Protein AF-A0A1J3JK63-F1 (afdb_monomer)

Sequence (130 aa):
GIIDSLGLLSDKFGKRAGNMKMASLAAYFGLGVQKHRSLDDVRMNLEVLKHCATVLFLESTLPNQLEGKWQSSSKIMTRSRSNYQIAQKAMPYPTGSLRKVSENVKNLLSKAQGNQTIQSLIKHSHSLLR

Organism: Noccaea caerulescens (NCBI:txid107243)

Structure (mmCIF, N/CA/C/O backbone):
data_AF-A0A1J3JK63-F1
#
_entry.id   AF-A0A1J3JK63-F1
#
loop_
_atom_site.group_PDB
_atom_site.id
_atom_site.type_symbol
_atom_site.label_atom_id
_atom_site.label_alt_id
_atom_site.label_comp_id
_atom_site.label_asym_id
_atom_site.label_entity_id
_atom_site.label_seq_id
_atom_site.pdbx_PDB_ins_code
_atom_site.Cartn_x
_atom_site.Cartn_y
_atom_site.Cartn_z
_atom_site.occupancy
_atom_site.B_iso_or_equiv
_atom_site.auth_seq_id
_atom_site.auth_comp_id
_atom_site.auth_asym_id
_atom_site.auth_atom_id
_atom_site.pdbx_PDB_model_num
ATOM 1 N N . GLY A 1 1 ? 2.648 17.425 -3.358 1.00 77.19 1 GLY A N 1
ATOM 2 C CA . GLY A 1 1 ? 3.708 16.840 -2.512 1.00 77.19 1 GLY A CA 1
ATOM 3 C C . GLY A 1 1 ? 3.916 15.388 -2.893 1.00 77.19 1 GLY A C 1
ATOM 4 O O . GLY A 1 1 ? 3.010 14.807 -3.476 1.00 77.19 1 GLY A O 1
ATOM 5 N N . ILE A 1 2 ? 5.089 14.824 -2.599 1.00 88.06 2 ILE A N 1
ATOM 6 C CA . ILE A 1 2 ? 5.405 13.400 -2.809 1.00 88.06 2 ILE A CA 1
ATOM 7 C C . ILE A 1 2 ? 5.114 12.654 -1.503 1.00 88.06 2 ILE A C 1
ATOM 9 O O . ILE A 1 2 ? 5.431 13.165 -0.432 1.00 88.06 2 ILE A O 1
ATOM 13 N N . ILE A 1 3 ? 4.505 11.472 -1.591 1.00 85.19 3 ILE A N 1
ATOM 14 C CA . ILE A 1 3 ? 4.220 10.617 -0.434 1.00 85.19 3 ILE A CA 1
ATOM 15 C C . ILE A 1 3 ? 5.143 9.404 -0.496 1.00 85.19 3 ILE A C 1
ATOM 17 O O . ILE A 1 3 ? 5.158 8.692 -1.500 1.00 85.19 3 ILE A O 1
ATOM 21 N N . ASP A 1 4 ? 5.874 9.145 0.587 1.00 89.06 4 ASP A N 1
ATOM 22 C CA . ASP A 1 4 ? 6.603 7.891 0.748 1.00 89.06 4 ASP A CA 1
ATOM 23 C C . ASP A 1 4 ? 5.671 6.794 1.281 1.00 89.06 4 ASP A C 1
ATOM 25 O O . ASP A 1 4 ? 5.318 6.744 2.462 1.00 89.06 4 ASP A O 1
ATOM 29 N N . SER A 1 5 ? 5.278 5.888 0.387 1.00 88.75 5 SER A N 1
ATOM 30 C CA . SER A 1 5 ? 4.474 4.719 0.742 1.00 88.75 5 SER A CA 1
ATOM 31 C C . SER A 1 5 ? 5.157 3.783 1.743 1.00 88.75 5 SER A C 1
ATOM 33 O O . SER A 1 5 ? 4.465 3.166 2.547 1.00 88.75 5 SER A O 1
ATOM 35 N N . LEU A 1 6 ? 6.489 3.657 1.727 1.00 90.12 6 LEU A N 1
ATOM 36 C CA . LEU A 1 6 ? 7.175 2.671 2.560 1.00 90.12 6 LEU A CA 1
ATOM 37 C C . LEU A 1 6 ? 7.105 3.061 4.035 1.00 90.12 6 LEU A C 1
ATOM 39 O O . LEU A 1 6 ? 6.750 2.220 4.864 1.00 90.12 6 LEU A O 1
ATOM 43 N N . GLY A 1 7 ? 7.401 4.324 4.354 1.00 89.44 7 GLY A N 1
ATOM 44 C CA . GLY A 1 7 ? 7.283 4.844 5.715 1.00 89.44 7 GLY A CA 1
ATOM 45 C C . GLY A 1 7 ? 5.859 4.714 6.257 1.00 89.44 7 GLY A C 1
ATOM 46 O O . GLY A 1 7 ? 5.656 4.149 7.331 1.00 89.44 7 GLY A O 1
ATOM 47 N N . LEU A 1 8 ? 4.863 5.143 5.472 1.00 89.94 8 LEU A N 1
ATOM 48 C CA . LEU A 1 8 ? 3.453 5.093 5.872 1.00 89.94 8 LEU A CA 1
ATOM 49 C C . LEU A 1 8 ? 2.972 3.662 6.135 1.00 89.94 8 LEU A C 1
ATOM 51 O O . LEU A 1 8 ? 2.338 3.387 7.156 1.00 89.94 8 LEU A O 1
ATOM 55 N N . LEU A 1 9 ? 3.263 2.742 5.213 1.00 91.88 9 LEU A N 1
ATOM 56 C CA . LEU A 1 9 ? 2.846 1.353 5.355 1.00 91.88 9 LEU A CA 1
ATOM 57 C C . LEU A 1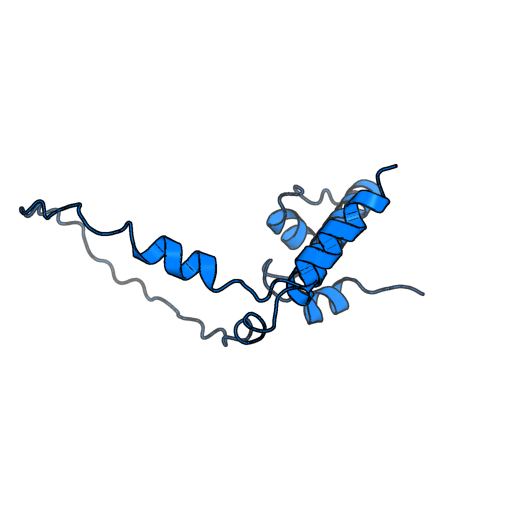 9 ? 3.590 0.668 6.503 1.00 91.88 9 LEU A C 1
ATOM 59 O O . LEU A 1 9 ? 2.990 -0.124 7.223 1.00 91.88 9 LEU A O 1
ATOM 63 N N . SER A 1 10 ? 4.868 0.977 6.713 1.00 91.38 10 SER A N 1
ATOM 64 C CA . SER A 1 10 ? 5.634 0.403 7.824 1.00 91.38 10 SER A CA 1
ATOM 65 C C . SER A 1 10 ? 5.072 0.811 9.187 1.00 91.38 10 SER A C 1
ATOM 67 O O . SER A 1 10 ? 4.998 -0.039 10.071 1.00 91.38 10 SER A O 1
ATOM 69 N N . ASP A 1 11 ? 4.641 2.068 9.333 1.00 90.75 11 ASP A N 1
ATOM 70 C CA . ASP A 1 11 ? 4.045 2.595 10.567 1.00 90.75 11 ASP A CA 1
ATOM 71 C C . ASP A 1 11 ? 2.632 2.045 10.818 1.00 90.75 11 ASP A C 1
ATOM 73 O O . ASP A 1 11 ? 2.340 1.532 11.896 1.00 90.75 11 ASP A O 1
ATOM 77 N N . LYS A 1 12 ? 1.743 2.117 9.817 1.00 90.88 12 LYS A N 1
ATOM 78 C CA . LYS A 1 12 ? 0.318 1.791 10.003 1.00 90.88 12 LYS A CA 1
ATOM 79 C C . LYS A 1 12 ? -0.023 0.334 9.740 1.00 90.88 12 LYS A C 1
ATOM 81 O O . LYS A 1 12 ? -0.790 -0.269 10.483 1.00 90.88 12 LYS A O 1
ATOM 86 N N . PHE A 1 13 ? 0.510 -0.228 8.661 1.00 91.00 13 PHE A N 1
ATOM 87 C CA . PHE A 1 13 ? 0.177 -1.586 8.237 1.00 91.00 13 PHE A CA 1
ATOM 88 C C . PHE A 1 13 ? 1.062 -2.620 8.943 1.00 91.00 13 PHE A C 1
ATOM 90 O O . PHE A 1 13 ? 0.585 -3.679 9.350 1.00 91.00 13 PHE A O 1
ATOM 97 N N . GLY A 1 14 ? 2.345 -2.304 9.140 1.00 89.75 14 GLY A N 1
ATOM 98 C CA . GLY A 1 14 ? 3.297 -3.166 9.838 1.00 89.75 14 GLY A CA 1
ATOM 99 C C . GLY A 1 14 ? 3.533 -4.515 9.142 1.00 89.75 14 GLY A C 1
ATOM 100 O O . GLY A 1 14 ? 2.983 -4.803 8.085 1.00 89.75 14 GLY A O 1
ATOM 101 N N . LYS A 1 15 ? 4.350 -5.389 9.744 1.00 89.75 15 LYS A N 1
ATOM 102 C CA . LYS A 1 15 ? 4.929 -6.611 9.126 1.00 89.75 15 LYS A CA 1
ATOM 103 C C . LYS A 1 15 ? 3.948 -7.761 8.811 1.00 89.75 15 LYS A C 1
ATOM 105 O O . LYS A 1 15 ? 4.362 -8.914 8.713 1.00 89.75 15 LYS A O 1
ATOM 110 N N . A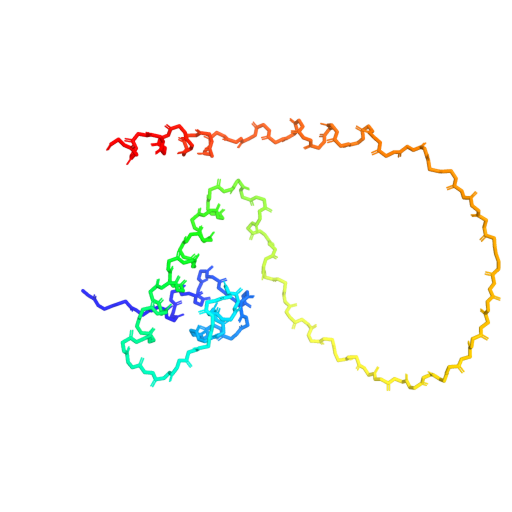RG A 1 16 ? 2.659 -7.478 8.616 1.00 88.31 16 ARG A N 1
ATOM 111 C CA . ARG A 1 16 ? 1.609 -8.458 8.271 1.00 88.31 16 ARG A CA 1
ATOM 112 C C . ARG A 1 16 ? 1.934 -9.245 6.998 1.00 88.31 16 ARG A C 1
ATOM 114 O O . ARG A 1 16 ? 1.635 -10.429 6.915 1.00 88.31 16 ARG A O 1
ATOM 121 N N . ALA A 1 17 ? 2.604 -8.590 6.052 1.00 86.12 17 ALA A N 1
ATOM 122 C CA . ALA A 1 17 ? 3.059 -9.155 4.782 1.00 86.12 17 ALA A CA 1
ATOM 123 C C . ALA A 1 17 ? 4.573 -9.462 4.756 1.00 86.12 17 ALA A C 1
ATOM 125 O O . ALA A 1 17 ? 5.192 -9.514 3.693 1.00 86.12 17 ALA A O 1
ATOM 126 N N . GLY A 1 18 ? 5.215 -9.611 5.920 1.00 89.25 18 GLY A N 1
ATOM 127 C CA . GLY A 1 18 ? 6.649 -9.881 6.021 1.00 89.25 18 GLY A CA 1
ATOM 128 C C . GLY A 1 18 ? 7.506 -8.612 6.035 1.00 89.25 18 GLY A C 1
ATOM 129 O O . GLY A 1 18 ? 7.571 -7.918 7.047 1.00 89.25 18 GLY A O 1
ATOM 130 N N . ASN A 1 19 ? 8.226 -8.330 4.943 1.00 91.00 19 ASN A N 1
ATOM 131 C CA . ASN A 1 19 ? 9.289 -7.309 4.907 1.00 91.00 19 ASN A CA 1
ATOM 132 C C . ASN A 1 19 ? 8.840 -5.908 4.437 1.00 91.00 19 ASN A C 1
ATOM 134 O O . ASN A 1 19 ? 9.693 -5.043 4.259 1.00 91.00 19 ASN A O 1
ATOM 138 N N . MET A 1 20 ? 7.539 -5.699 4.203 1.00 90.88 20 MET A N 1
ATOM 139 C CA . MET A 1 20 ? 6.943 -4.437 3.728 1.00 90.88 20 MET A CA 1
ATOM 140 C C . MET A 1 20 ? 7.351 -3.953 2.334 1.00 90.88 20 MET A C 1
ATOM 142 O O . MET A 1 20 ? 6.957 -2.864 1.924 1.00 90.88 20 MET A O 1
ATOM 146 N N . LYS A 1 21 ? 8.079 -4.758 1.557 1.00 91.75 21 LYS A N 1
ATOM 147 C CA . LYS A 1 21 ? 8.342 -4.441 0.150 1.00 91.75 21 LYS A CA 1
ATOM 148 C C . LYS A 1 21 ? 7.071 -4.616 -0.683 1.00 91.75 21 LYS A C 1
ATOM 150 O O . LYS A 1 21 ? 6.272 -5.511 -0.408 1.00 91.75 21 LYS A O 1
ATOM 155 N N . MET A 1 22 ? 6.938 -3.829 -1.753 1.00 92.38 22 MET A N 1
ATOM 156 C CA . MET A 1 22 ? 5.786 -3.893 -2.667 1.00 92.38 22 MET A CA 1
ATOM 157 C C . MET A 1 22 ? 5.550 -5.301 -3.218 1.00 92.38 22 MET A C 1
ATOM 159 O O . MET A 1 22 ? 4.428 -5.782 -3.159 1.00 92.38 22 MET A O 1
ATOM 163 N N . ALA A 1 23 ? 6.601 -6.014 -3.637 1.00 92.50 23 ALA A N 1
ATOM 164 C CA . ALA A 1 23 ? 6.484 -7.406 -4.077 1.00 92.50 23 ALA A CA 1
ATOM 165 C C . ALA A 1 23 ? 5.927 -8.346 -2.990 1.00 92.50 23 ALA A C 1
ATOM 167 O O . ALA A 1 23 ? 5.126 -9.231 -3.282 1.00 92.50 23 ALA A O 1
ATOM 168 N N . SER A 1 24 ? 6.325 -8.160 -1.727 1.00 93.88 24 SER A N 1
ATOM 169 C CA . SER A 1 24 ? 5.830 -8.982 -0.615 1.00 93.88 24 SER A CA 1
ATOM 170 C C . SER A 1 24 ? 4.385 -8.643 -0.253 1.00 93.88 24 SER A C 1
ATOM 172 O O . SER A 1 24 ? 3.605 -9.548 0.030 1.00 93.88 24 SER A O 1
ATOM 174 N N . LEU A 1 25 ? 3.998 -7.368 -0.334 1.00 95.19 25 LEU A N 1
ATOM 175 C CA . LEU A 1 25 ? 2.605 -6.941 -0.191 1.00 95.19 25 LEU A CA 1
ATOM 176 C C . LEU A 1 25 ? 1.729 -7.446 -1.348 1.00 95.19 25 LEU A C 1
ATOM 178 O O . LEU A 1 25 ? 0.633 -7.944 -1.113 1.00 95.19 25 LEU A O 1
ATOM 182 N N . ALA A 1 26 ? 2.218 -7.381 -2.586 1.00 95.00 26 ALA A N 1
ATOM 183 C CA . ALA A 1 26 ? 1.528 -7.917 -3.755 1.00 95.00 26 ALA A CA 1
ATOM 184 C C . ALA A 1 26 ? 1.299 -9.428 -3.620 1.00 95.00 26 ALA A C 1
ATOM 186 O O . ALA A 1 26 ? 0.184 -9.898 -3.838 1.00 95.00 26 ALA A O 1
ATOM 187 N N . ALA A 1 27 ? 2.314 -10.175 -3.171 1.00 95.06 27 ALA A N 1
ATOM 188 C CA . ALA A 1 27 ? 2.178 -11.596 -2.868 1.00 95.06 27 ALA A CA 1
ATOM 189 C C . ALA A 1 27 ? 1.162 -11.852 -1.741 1.00 95.06 27 ALA A C 1
ATOM 191 O O . ALA A 1 27 ? 0.339 -12.755 -1.858 1.00 95.06 27 ALA A O 1
ATOM 192 N N . TYR A 1 28 ? 1.176 -11.034 -0.683 1.00 95.56 28 TYR A N 1
ATOM 193 C CA . TYR A 1 28 ? 0.229 -11.131 0.431 1.00 95.56 28 TYR A CA 1
ATOM 194 C C . TYR A 1 28 ? -1.231 -10.937 -0.005 1.00 95.56 28 TYR A C 1
ATOM 196 O O . TYR A 1 28 ? -2.109 -11.650 0.472 1.00 95.56 28 TYR A O 1
ATOM 204 N N . PHE A 1 29 ? -1.490 -10.021 -0.942 1.00 95.88 29 PHE A N 1
ATOM 205 C CA . PHE A 1 29 ? -2.825 -9.787 -1.504 1.00 95.88 29 PHE A CA 1
ATOM 206 C C . PHE A 1 29 ? -3.161 -10.667 -2.719 1.00 95.88 29 PHE A C 1
ATOM 208 O O . PHE A 1 29 ? -4.265 -10.569 -3.248 1.00 95.88 29 PHE A O 1
ATOM 215 N N . GLY A 1 30 ? -2.238 -11.514 -3.184 1.00 95.56 30 GLY A N 1
ATOM 216 C CA . GLY A 1 30 ? -2.451 -12.351 -4.367 1.00 95.56 30 GLY A CA 1
ATOM 217 C C . GLY A 1 30 ? -2.501 -11.581 -5.694 1.00 95.56 30 GLY A C 1
ATOM 218 O O . GLY A 1 30 ? -3.102 -12.062 -6.648 1.00 95.56 30 GLY A O 1
ATOM 219 N N . LEU A 1 31 ? -1.861 -10.409 -5.782 1.00 93.94 31 LEU A N 1
ATOM 220 C CA . LEU A 1 31 ? -1.836 -9.548 -6.980 1.00 93.94 31 LEU A CA 1
ATOM 221 C C . LEU A 1 31 ? -0.825 -9.995 -8.055 1.00 93.94 31 LEU A C 1
ATOM 223 O O . LEU A 1 31 ? -0.708 -9.373 -9.110 1.00 93.94 31 LEU A O 1
ATOM 227 N N . GLY A 1 32 ? -0.077 -11.070 -7.797 1.00 90.25 32 GLY A N 1
ATOM 228 C CA . GLY A 1 32 ? 0.946 -11.602 -8.696 1.00 90.25 32 GLY A CA 1
ATOM 229 C C . GLY A 1 32 ? 2.366 -11.149 -8.350 1.00 90.25 32 GLY A C 1
ATOM 230 O O . GLY A 1 32 ? 2.651 -10.705 -7.239 1.00 90.25 32 GLY A O 1
ATOM 231 N N . VAL A 1 33 ? 3.283 -11.324 -9.305 1.00 90.12 33 VAL A N 1
ATOM 232 C CA . VAL A 1 33 ? 4.721 -11.061 -9.131 1.00 90.12 33 VAL A CA 1
ATOM 233 C C . VAL A 1 33 ? 5.091 -9.738 -9.788 1.00 90.12 33 VAL A C 1
ATOM 235 O O . VAL A 1 33 ? 4.745 -9.503 -10.947 1.00 90.12 33 VAL A O 1
ATOM 238 N N . GLN A 1 34 ? 5.811 -8.890 -9.053 1.00 88.00 34 GLN A N 1
ATOM 239 C CA . GLN A 1 34 ? 6.344 -7.634 -9.574 1.00 88.00 34 GLN A CA 1
ATOM 240 C C . GLN A 1 34 ? 7.280 -7.923 -10.754 1.00 88.00 34 GLN A C 1
ATOM 242 O O . GLN A 1 34 ? 8.219 -8.709 -10.632 1.00 88.00 34 GLN A O 1
ATOM 247 N N . LYS A 1 35 ? 7.009 -7.315 -11.912 1.00 86.88 35 LYS A N 1
ATOM 248 C CA . LYS A 1 35 ? 7.705 -7.645 -13.166 1.00 86.88 35 LYS A CA 1
ATOM 249 C C . LYS A 1 35 ? 8.972 -6.821 -13.378 1.00 86.88 35 LYS A C 1
ATOM 251 O O . LYS A 1 35 ? 9.691 -7.077 -14.343 1.00 86.88 35 LYS A O 1
ATOM 256 N N . HIS A 1 36 ? 9.245 -5.838 -12.517 1.00 83.50 36 HIS A N 1
ATOM 257 C CA . HIS A 1 36 ? 10.342 -4.881 -12.699 1.00 83.50 36 HIS A CA 1
ATOM 258 C C . HIS A 1 36 ? 10.218 -4.132 -14.043 1.00 83.50 36 HIS A C 1
ATOM 260 O O . HIS A 1 36 ? 11.202 -3.840 -14.726 1.00 83.50 36 HIS A O 1
ATOM 266 N N . ARG A 1 37 ? 8.972 -3.858 -14.448 1.00 80.44 37 ARG A N 1
ATOM 267 C CA . ARG A 1 37 ? 8.582 -3.095 -15.639 1.00 80.44 37 ARG A CA 1
ATOM 268 C C . ARG A 1 37 ? 7.834 -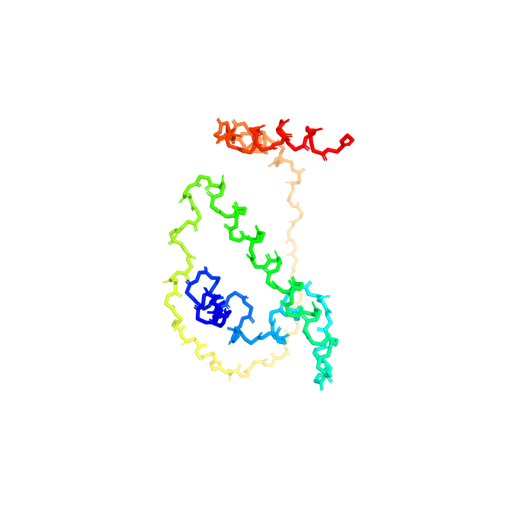1.855 -15.169 1.00 80.44 37 ARG A C 1
ATOM 270 O O . ARG A 1 37 ? 6.820 -1.978 -14.493 1.00 80.44 37 ARG A O 1
ATOM 277 N N . SER A 1 38 ? 8.308 -0.668 -15.545 1.00 86.25 38 SER A N 1
ATOM 278 C CA . SER A 1 38 ? 7.928 0.587 -14.882 1.00 86.25 38 SER A CA 1
ATOM 279 C C . SER A 1 38 ? 6.414 0.823 -14.793 1.00 86.25 38 SER A C 1
ATOM 281 O O . SER A 1 38 ? 5.922 1.116 -13.711 1.00 86.25 38 SER A O 1
ATOM 283 N N . LEU A 1 39 ? 5.652 0.663 -15.882 1.00 93.88 39 LEU A N 1
ATOM 284 C CA . LEU A 1 39 ? 4.199 0.907 -15.856 1.00 93.88 39 LEU A CA 1
ATOM 285 C C . LEU A 1 39 ? 3.395 -0.223 -15.202 1.00 93.88 39 LEU A C 1
ATOM 287 O O . LEU A 1 39 ? 2.462 0.057 -14.447 1.00 93.88 39 LEU A O 1
ATOM 291 N N . ASP A 1 40 ? 3.758 -1.479 -15.460 1.00 92.19 40 ASP A N 1
ATOM 292 C CA . ASP A 1 40 ? 3.098 -2.635 -14.841 1.00 92.19 40 ASP A CA 1
ATOM 293 C C . ASP A 1 40 ? 3.269 -2.606 -13.316 1.00 92.19 40 ASP A C 1
ATOM 295 O O . ASP A 1 40 ? 2.315 -2.826 -12.569 1.00 92.19 40 ASP A O 1
ATOM 299 N N . ASP A 1 41 ? 4.468 -2.260 -12.845 1.00 91.44 41 ASP A N 1
ATOM 300 C CA . ASP A 1 41 ? 4.759 -2.147 -11.421 1.00 91.44 41 ASP A CA 1
ATOM 301 C C . ASP A 1 41 ? 4.065 -0.940 -10.793 1.00 91.44 41 ASP A C 1
ATOM 303 O O . ASP A 1 41 ? 3.600 -1.031 -9.662 1.00 91.44 41 ASP A O 1
ATOM 307 N N . VAL A 1 42 ? 3.954 0.189 -11.503 1.00 93.19 42 VAL A N 1
ATOM 308 C CA . VAL A 1 42 ? 3.191 1.345 -11.004 1.00 93.19 42 VAL A CA 1
ATOM 309 C C . VAL A 1 42 ? 1.726 0.965 -10.797 1.00 93.19 42 VAL A C 1
ATOM 311 O O . VAL A 1 42 ? 1.177 1.255 -9.735 1.00 93.19 42 VAL A O 1
ATOM 314 N N . ARG A 1 43 ? 1.103 0.263 -11.754 1.00 94.50 43 ARG A N 1
ATOM 315 C CA . ARG A 1 43 ? -0.267 -0.251 -11.597 1.00 94.50 43 ARG A CA 1
ATOM 316 C C . ARG A 1 43 ? -0.376 -1.167 -10.377 1.00 94.50 43 ARG A C 1
ATOM 318 O O . ARG A 1 43 ? -1.253 -0.957 -9.541 1.00 94.50 43 ARG A O 1
ATOM 325 N N . MET A 1 44 ? 0.536 -2.130 -10.244 1.00 95.00 44 MET A N 1
ATOM 326 C CA . MET A 1 44 ? 0.564 -3.042 -9.099 1.00 95.00 44 MET A CA 1
ATOM 327 C C . MET A 1 44 ? 0.727 -2.294 -7.772 1.00 95.00 44 MET A C 1
ATOM 329 O O . MET A 1 44 ? 0.008 -2.573 -6.818 1.00 95.00 44 MET A O 1
ATOM 333 N N . ASN A 1 45 ? 1.637 -1.322 -7.699 1.00 93.62 45 ASN A N 1
ATOM 334 C CA . ASN A 1 45 ? 1.877 -0.539 -6.489 1.00 93.62 45 ASN A CA 1
ATOM 335 C C . ASN A 1 45 ? 0.620 0.235 -6.068 1.00 93.62 45 ASN A C 1
ATOM 337 O O . ASN A 1 45 ? 0.310 0.304 -4.879 1.00 93.62 45 ASN A O 1
ATOM 341 N N . LEU A 1 46 ? -0.134 0.780 -7.027 1.00 95.06 46 LEU A N 1
ATOM 342 C CA . LEU A 1 46 ? -1.411 1.439 -6.746 1.00 95.06 46 LEU A CA 1
ATOM 343 C C . LEU A 1 46 ? -2.469 0.449 -6.235 1.00 95.06 46 LEU A C 1
ATOM 345 O O . LEU A 1 46 ? -3.217 0.779 -5.315 1.00 95.06 46 LEU A O 1
ATOM 349 N N . GLU A 1 47 ? -2.516 -0.773 -6.769 1.00 96.25 47 GLU A N 1
ATOM 350 C CA . GLU A 1 47 ? -3.411 -1.827 -6.270 1.00 96.25 47 GLU A CA 1
ATOM 351 C C . GLU A 1 47 ? -3.043 -2.288 -4.854 1.00 96.25 47 GLU A C 1
ATOM 353 O O . GLU A 1 47 ? -3.927 -2.416 -4.003 1.00 96.25 47 GLU A O 1
ATOM 358 N N . VAL A 1 48 ? -1.748 -2.451 -4.569 1.00 95.38 48 VAL A N 1
ATOM 359 C CA . VAL A 1 48 ? -1.237 -2.730 -3.220 1.00 95.38 48 VAL A CA 1
ATOM 360 C C . VAL A 1 48 ? -1.670 -1.633 -2.250 1.00 95.38 48 VAL A C 1
ATOM 362 O O . VAL A 1 48 ? -2.236 -1.928 -1.198 1.00 95.38 48 VAL A O 1
ATOM 365 N N . LEU A 1 49 ? -1.461 -0.363 -2.612 1.00 94.88 49 LEU A N 1
ATOM 366 C CA . LEU A 1 49 ? -1.838 0.775 -1.772 1.00 94.88 49 LEU A CA 1
ATOM 367 C C . LEU A 1 49 ? -3.346 0.838 -1.524 1.00 94.88 49 LEU A C 1
ATOM 369 O O . LEU A 1 49 ? -3.768 1.054 -0.388 1.00 94.88 49 LEU A O 1
ATOM 373 N N . LYS A 1 50 ? -4.159 0.584 -2.555 1.00 96.25 50 LYS A N 1
ATOM 374 C CA . LYS A 1 50 ? -5.621 0.489 -2.443 1.00 96.25 50 LYS A CA 1
ATOM 375 C C . LYS A 1 50 ? -6.035 -0.575 -1.420 1.00 96.25 50 LYS A C 1
ATOM 377 O O . LYS A 1 50 ? -6.904 -0.319 -0.582 1.00 96.25 50 LYS A O 1
ATOM 382 N N . HIS A 1 51 ? -5.418 -1.756 -1.457 1.00 96.56 51 HIS A N 1
ATOM 383 C CA . HIS A 1 51 ? -5.720 -2.826 -0.505 1.00 96.56 51 HIS A CA 1
ATOM 384 C C . HIS A 1 51 ? -5.249 -2.506 0.911 1.00 96.56 51 HIS A C 1
ATOM 386 O O . HIS A 1 51 ? -6.031 -2.665 1.847 1.00 96.56 51 HIS A O 1
ATOM 392 N N . CYS A 1 52 ? -4.035 -1.976 1.079 1.00 94.88 52 CYS A N 1
ATOM 393 C CA . CYS A 1 52 ? -3.557 -1.523 2.383 1.00 94.88 52 CYS A CA 1
ATOM 394 C C . CYS A 1 52 ? -4.495 -0.482 3.004 1.00 94.88 52 CYS A C 1
ATOM 396 O O . CYS A 1 52 ? -4.879 -0.624 4.162 1.00 94.88 52 CYS A O 1
ATOM 398 N N . ALA A 1 53 ? -4.906 0.524 2.229 1.00 93.50 53 ALA A N 1
ATOM 399 C CA . ALA A 1 53 ? -5.825 1.556 2.695 1.00 93.50 53 ALA A CA 1
ATOM 400 C C . ALA A 1 53 ? -7.180 0.970 3.111 1.00 93.50 53 ALA A C 1
ATOM 402 O O . ALA A 1 53 ? -7.705 1.337 4.155 1.00 93.50 53 ALA A O 1
ATOM 403 N N . THR A 1 54 ? -7.718 0.020 2.340 1.00 95.12 54 THR A N 1
ATOM 404 C CA . THR A 1 54 ? -8.996 -0.635 2.660 1.00 95.12 54 THR A CA 1
ATOM 405 C C . THR A 1 54 ? -8.902 -1.434 3.957 1.00 95.12 54 THR A C 1
ATOM 407 O O . THR A 1 54 ? -9.789 -1.336 4.797 1.00 95.12 54 THR A O 1
ATOM 410 N N . VAL A 1 55 ? -7.821 -2.193 4.154 1.00 94.00 55 VAL A N 1
ATOM 411 C CA . VAL A 1 55 ? -7.594 -2.947 5.396 1.00 94.00 55 VAL A CA 1
ATOM 412 C C . VAL A 1 55 ? -7.506 -2.000 6.592 1.00 94.00 55 VAL A C 1
ATOM 414 O O . VAL A 1 55 ? -8.222 -2.203 7.565 1.00 94.00 55 VAL A O 1
ATOM 417 N N . LEU A 1 56 ? -6.697 -0.938 6.504 1.00 90.88 56 LEU A N 1
ATOM 418 C CA . LEU A 1 56 ? -6.568 0.051 7.582 1.00 90.88 56 LEU A CA 1
ATOM 419 C C . LEU A 1 56 ? -7.896 0.758 7.875 1.00 90.88 56 LEU A C 1
ATOM 421 O O . LEU A 1 56 ? -8.256 0.958 9.033 1.00 90.88 56 LEU A O 1
ATOM 425 N N . PHE A 1 57 ? -8.647 1.106 6.829 1.00 91.50 57 PHE A N 1
ATOM 426 C CA . PHE A 1 57 ? -9.958 1.728 6.961 1.00 91.50 57 PHE A CA 1
ATOM 427 C C . PHE A 1 57 ? -10.951 0.801 7.672 1.00 91.50 57 PHE A C 1
ATOM 429 O O . PHE A 1 57 ? -11.589 1.204 8.646 1.00 91.50 57 PHE A O 1
ATOM 436 N N . LEU A 1 58 ? -11.048 -0.459 7.245 1.00 90.25 58 LEU A N 1
ATOM 437 C CA . LEU A 1 58 ? -11.929 -1.442 7.874 1.00 90.25 58 LEU A CA 1
ATOM 438 C C . LEU A 1 58 ? -11.537 -1.703 9.330 1.00 90.25 58 LEU A C 1
ATOM 440 O O . LEU A 1 58 ? -12.412 -1.748 10.190 1.00 90.25 58 LEU A O 1
ATOM 444 N N . GLU A 1 59 ? -10.242 -1.806 9.623 1.00 86.56 59 GLU A N 1
ATOM 445 C CA . GLU A 1 59 ? -9.743 -1.964 10.991 1.00 86.56 59 GLU A CA 1
ATOM 446 C C . GLU A 1 59 ? -10.124 -0.790 11.885 1.00 86.56 59 GLU A C 1
ATOM 448 O O . GLU A 1 59 ? -10.586 -1.011 12.999 1.00 86.56 59 GLU A O 1
ATOM 453 N N . SER A 1 60 ? -10.017 0.442 11.381 1.00 84.31 60 SER A N 1
ATOM 454 C CA . SER A 1 60 ? -10.430 1.637 12.125 1.00 84.31 60 SER A CA 1
ATOM 455 C C . SER A 1 60 ? -11.945 1.723 12.356 1.00 84.31 60 SER A C 1
ATOM 457 O O . SER A 1 60 ? -12.400 2.434 13.248 1.00 84.31 60 SER A O 1
ATOM 459 N N . THR A 1 61 ? -12.737 0.998 11.559 1.00 84.00 61 THR A N 1
ATOM 460 C CA . THR A 1 61 ? -14.204 0.979 11.663 1.00 84.00 61 THR A CA 1
ATOM 461 C C . THR A 1 61 ? -14.693 -0.071 12.674 1.00 84.00 61 THR A C 1
ATOM 463 O O . THR A 1 61 ? -15.859 -0.050 13.076 1.00 84.00 61 THR A O 1
ATOM 466 N N . LEU A 1 62 ? -13.823 -0.993 13.105 1.00 78.38 62 LEU A N 1
ATOM 467 C CA . LEU A 1 62 ? -14.147 -2.000 14.113 1.00 78.38 62 LEU A CA 1
ATOM 468 C C . LEU A 1 62 ? -13.913 -1.431 15.524 1.00 78.38 62 LEU A C 1
ATOM 470 O O . LEU A 1 62 ? -12.863 -0.845 15.774 1.00 78.38 62 LEU A O 1
ATOM 474 N N . PRO A 1 63 ? -14.849 -1.617 16.475 1.00 63.16 63 PRO A N 1
ATOM 475 C CA . PRO A 1 63 ? -14.660 -1.149 17.846 1.00 63.16 63 PRO A CA 1
ATOM 476 C C . PRO A 1 63 ? -13.398 -1.787 18.442 1.00 63.16 63 PRO A C 1
ATOM 478 O O . PRO A 1 63 ? -13.247 -3.003 18.338 1.00 63.16 63 PRO A O 1
ATOM 481 N N . ASN A 1 64 ? -12.539 -0.952 19.048 1.00 55.84 64 ASN A N 1
ATOM 482 C CA . ASN A 1 64 ? -11.130 -1.077 19.503 1.00 55.84 64 ASN A CA 1
ATOM 483 C C . ASN A 1 64 ? -10.634 -2.389 20.179 1.00 55.84 64 ASN A C 1
ATOM 485 O O . ASN A 1 64 ? -9.549 -2.429 20.754 1.00 55.84 64 ASN A O 1
ATOM 489 N N . GLN A 1 65 ? -11.364 -3.499 20.123 1.00 52.19 65 GLN A N 1
ATOM 490 C CA . GLN A 1 65 ? -10.986 -4.821 20.634 1.00 52.19 65 GLN A CA 1
ATOM 491 C C . GLN A 1 65 ? -9.793 -5.461 19.895 1.00 52.19 65 GLN A C 1
ATOM 493 O O . GLN A 1 65 ? -9.203 -6.410 20.408 1.00 52.19 65 GLN A O 1
ATOM 498 N N . LEU A 1 66 ? -9.423 -4.970 18.707 1.00 52.94 66 LEU A N 1
ATOM 499 C CA . LEU A 1 66 ? -8.342 -5.534 17.879 1.00 52.94 66 LEU A CA 1
ATOM 500 C C . LEU A 1 66 ? -7.013 -4.760 17.975 1.00 52.94 66 LEU A C 1
ATOM 502 O O . LEU A 1 66 ? -5.987 -5.234 17.489 1.00 52.94 66 LEU A O 1
ATOM 506 N N . GLU A 1 67 ? -7.006 -3.603 18.640 1.00 49.09 67 GLU A N 1
ATOM 507 C CA . GLU A 1 67 ? -5.855 -2.691 18.696 1.00 49.09 67 GLU A CA 1
ATOM 508 C C . GLU A 1 67 ? -4.742 -3.181 19.651 1.00 49.09 67 GLU A C 1
ATOM 510 O O . GLU A 1 67 ? -3.576 -2.821 19.511 1.00 49.09 67 GLU A O 1
ATOM 515 N N . GLY A 1 68 ? -5.056 -4.095 20.576 1.00 46.88 68 GLY A N 1
ATOM 516 C CA . GLY A 1 68 ? -4.141 -4.516 21.646 1.00 46.88 68 GLY A CA 1
ATOM 517 C C . GLY A 1 68 ? -3.158 -5.658 21.345 1.00 46.88 68 GLY A C 1
ATOM 518 O O . GLY A 1 68 ? -2.418 -6.042 22.248 1.00 46.88 68 GLY A O 1
ATOM 519 N N . LYS A 1 69 ? -3.132 -6.268 20.147 1.00 43.75 69 LYS A N 1
ATOM 520 C CA . LYS A 1 69 ? -2.421 -7.558 19.964 1.00 43.75 69 LYS A CA 1
ATOM 521 C C . LYS A 1 69 ? -1.664 -7.737 18.645 1.00 43.75 69 LYS A C 1
ATOM 523 O O . LYS A 1 69 ? -1.612 -8.840 18.112 1.00 43.75 69 LYS A O 1
ATOM 528 N N . TRP A 1 70 ? -1.029 -6.690 18.128 1.00 45.22 70 TRP A N 1
ATOM 529 C CA . TRP A 1 70 ? -0.042 -6.848 17.042 1.00 45.22 70 TRP A CA 1
ATOM 530 C C . TRP A 1 70 ? 1.397 -6.538 17.474 1.00 45.22 70 TRP A C 1
ATOM 532 O O . TRP A 1 70 ? 2.331 -6.800 16.723 1.00 45.22 70 TRP A O 1
ATOM 542 N N . GLN A 1 71 ? 1.596 -6.088 18.720 1.00 48.69 71 GLN A N 1
ATOM 543 C CA . GLN A 1 71 ? 2.915 -5.883 19.334 1.00 48.69 71 GLN A CA 1
ATOM 544 C C . GLN A 1 71 ? 3.381 -7.067 20.203 1.00 48.69 71 GLN A C 1
ATOM 546 O O . GLN A 1 71 ? 4.087 -6.883 21.194 1.00 48.69 71 GLN A O 1
ATOM 551 N N . SER A 1 72 ? 3.018 -8.311 19.864 1.00 44.31 72 SER A N 1
ATOM 552 C CA . SER A 1 72 ? 3.681 -9.458 20.495 1.00 44.31 72 SER A CA 1
ATOM 553 C C . SER A 1 72 ? 5.112 -9.554 19.976 1.00 44.31 72 SER A C 1
ATOM 555 O O . SER A 1 72 ? 5.367 -10.067 18.889 1.00 44.31 72 SER A O 1
ATOM 557 N N . SER A 1 73 ? 6.020 -9.011 20.789 1.00 46.28 73 SER A N 1
ATOM 558 C CA . SER A 1 73 ? 7.455 -9.277 20.847 1.00 46.28 73 SER A CA 1
ATOM 559 C C . SER A 1 73 ? 7.822 -10.593 20.161 1.00 46.28 73 SER A C 1
ATOM 561 O O . SER A 1 73 ? 7.440 -11.680 20.602 1.00 46.28 73 SER A O 1
ATOM 563 N N . SER A 1 74 ? 8.554 -10.479 19.055 1.00 44.41 74 SER A N 1
ATOM 564 C CA . SER A 1 74 ? 9.098 -11.613 18.322 1.00 44.41 74 SER A CA 1
ATOM 565 C C . SER A 1 74 ? 10.202 -12.251 19.167 1.00 44.41 74 SER A C 1
ATOM 567 O O . SER A 1 74 ? 11.387 -11.975 18.986 1.00 44.41 74 SER A O 1
ATOM 569 N N . LYS A 1 75 ? 9.827 -13.079 20.148 1.00 42.62 75 LYS A N 1
ATOM 570 C CA . LYS A 1 75 ? 10.776 -13.964 20.821 1.00 42.62 75 LYS A CA 1
ATOM 571 C C . LYS A 1 75 ? 11.023 -15.134 19.875 1.00 42.62 75 LYS A C 1
ATOM 573 O O . LYS A 1 75 ? 10.247 -16.083 19.813 1.00 42.62 75 LYS A O 1
ATOM 578 N N . ILE A 1 76 ? 12.077 -14.984 19.076 1.00 48.19 76 ILE A N 1
ATOM 579 C CA . ILE A 1 76 ? 12.648 -15.998 18.189 1.00 48.19 76 ILE A CA 1
ATOM 580 C C . ILE A 1 76 ? 12.726 -17.324 18.959 1.00 48.19 76 ILE A C 1
ATOM 582 O O . ILE A 1 76 ? 13.520 -17.462 19.885 1.00 48.19 76 ILE A O 1
ATOM 586 N N . MET A 1 77 ? 11.882 -18.290 18.596 1.00 43.84 77 MET A N 1
ATOM 587 C CA . MET A 1 77 ? 11.947 -19.645 19.134 1.00 43.84 77 MET A CA 1
ATOM 588 C C . MET A 1 77 ? 12.801 -20.480 18.176 1.00 43.84 77 MET A C 1
ATOM 590 O O . MET A 1 77 ? 12.311 -20.980 17.163 1.00 43.84 77 MET A O 1
ATOM 594 N N . THR A 1 78 ? 14.097 -20.608 18.459 1.00 51.31 78 THR A N 1
ATOM 595 C CA . THR A 1 78 ? 14.964 -21.571 17.773 1.00 51.31 78 THR A CA 1
ATOM 596 C C . THR A 1 78 ? 14.554 -22.980 18.203 1.00 51.31 78 THR A C 1
ATOM 598 O O . THR A 1 78 ? 14.916 -23.462 19.271 1.00 51.31 78 THR A O 1
ATOM 601 N N . ARG A 1 79 ? 13.746 -23.664 17.385 1.00 45.34 79 ARG A N 1
ATOM 602 C CA . ARG A 1 79 ? 13.461 -25.092 17.588 1.00 45.34 79 ARG A CA 1
ATOM 603 C C . ARG A 1 79 ? 14.686 -25.895 17.155 1.00 45.34 79 ARG A C 1
ATOM 605 O O . ARG A 1 79 ? 14.929 -26.040 15.958 1.00 45.34 79 ARG A O 1
ATOM 612 N N . SER A 1 80 ? 15.448 -26.413 18.116 1.00 54.53 80 SER A N 1
ATOM 613 C CA . SER A 1 80 ? 16.434 -27.457 17.841 1.00 54.53 80 SER A CA 1
ATOM 614 C C . SER A 1 80 ? 15.703 -28.727 17.388 1.00 54.53 80 SER A C 1
ATOM 616 O O . SER A 1 80 ? 14.659 -29.104 17.925 1.00 54.53 80 SER A O 1
ATOM 618 N N . ARG A 1 81 ? 16.213 -29.354 16.327 1.00 46.59 81 ARG A N 1
ATOM 619 C CA . ARG A 1 81 ? 15.722 -30.635 15.819 1.00 46.59 81 ARG A CA 1
ATOM 620 C C . ARG A 1 81 ? 16.485 -31.751 16.527 1.00 46.59 81 ARG A C 1
ATOM 622 O O . ARG A 1 81 ? 17.668 -31.928 16.259 1.00 46.59 81 ARG A O 1
ATOM 629 N N . SER A 1 82 ? 15.814 -32.503 17.393 1.00 46.88 82 SER A N 1
ATOM 630 C CA . SER A 1 82 ?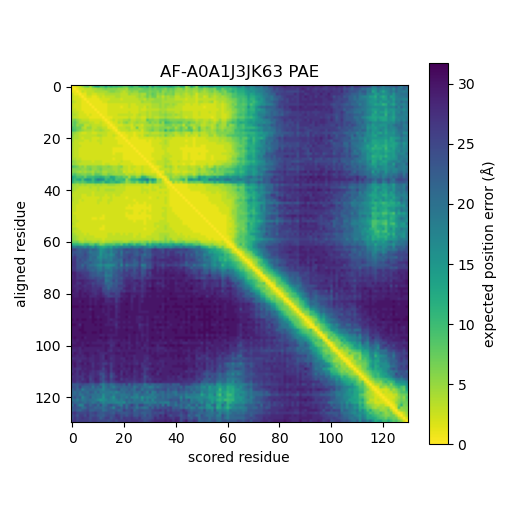 16.264 -33.831 17.812 1.00 46.88 82 SER A CA 1
ATOM 631 C C . SER A 1 82 ? 15.516 -34.897 17.005 1.00 46.88 82 SER A C 1
ATOM 633 O O . SER A 1 82 ? 14.292 -34.863 16.870 1.00 46.88 82 SER A O 1
ATOM 635 N N . ASN A 1 83 ? 16.288 -35.803 16.402 1.00 50.22 83 ASN A N 1
ATOM 636 C CA . ASN A 1 83 ? 15.818 -36.949 15.630 1.00 50.22 83 ASN A CA 1
ATOM 637 C C . ASN A 1 83 ? 15.021 -37.905 16.519 1.00 50.22 83 ASN A C 1
ATOM 639 O O . ASN A 1 83 ? 15.567 -38.411 17.495 1.00 50.22 83 ASN A O 1
ATOM 643 N N . TYR A 1 84 ? 13.797 -38.243 16.114 1.00 36.31 84 TYR A N 1
ATOM 644 C CA . TYR A 1 84 ? 13.120 -39.437 16.607 1.00 36.31 84 TYR A CA 1
ATOM 645 C C . TYR A 1 84 ? 12.593 -40.264 15.442 1.00 36.31 84 TYR A C 1
ATOM 647 O O . TYR A 1 84 ? 11.856 -39.788 14.578 1.00 36.31 84 TYR A O 1
ATOM 655 N N . GLN A 1 85 ? 13.078 -41.502 15.430 1.00 40.38 85 GLN A N 1
ATOM 656 C CA . GLN A 1 85 ? 12.770 -42.563 14.492 1.00 40.38 85 GLN A CA 1
ATOM 657 C C . GLN A 1 85 ? 11.291 -42.946 14.558 1.00 40.38 85 GLN A C 1
ATOM 659 O O . GLN A 1 85 ? 10.652 -42.934 15.609 1.00 40.38 85 GLN A O 1
ATOM 664 N N . ILE A 1 86 ? 10.780 -43.299 13.386 1.00 40.44 86 ILE A N 1
ATOM 665 C CA . ILE A 1 86 ? 9.438 -43.799 13.128 1.00 40.44 86 ILE A CA 1
ATOM 666 C C . ILE A 1 86 ? 9.276 -45.158 13.819 1.00 40.44 86 ILE A C 1
ATOM 668 O O . ILE A 1 86 ? 9.966 -46.112 13.473 1.00 40.44 86 ILE A O 1
ATOM 672 N N . ALA A 1 87 ? 8.326 -45.262 14.745 1.00 36.59 87 ALA A N 1
ATOM 673 C CA . ALA A 1 87 ? 7.771 -46.538 15.180 1.00 36.59 87 ALA A CA 1
ATOM 674 C C . ALA A 1 87 ? 6.248 -46.401 15.253 1.00 36.59 87 ALA A C 1
ATOM 676 O O . ALA A 1 87 ? 5.693 -45.744 16.133 1.00 36.59 87 ALA A O 1
ATOM 677 N N . GLN A 1 88 ? 5.577 -46.992 14.269 1.00 38.66 88 GLN A N 1
ATOM 678 C CA . GLN A 1 88 ? 4.128 -47.112 14.219 1.00 38.66 88 GLN A CA 1
ATOM 679 C C . GLN A 1 88 ? 3.672 -48.105 15.296 1.00 38.66 88 GLN A C 1
ATOM 681 O O . GLN A 1 88 ? 4.088 -49.262 15.286 1.00 38.66 88 GLN A O 1
ATOM 686 N N . LYS A 1 89 ? 2.782 -47.680 16.195 1.00 33.16 89 LYS A N 1
ATOM 687 C CA . LYS A 1 89 ? 1.919 -48.588 16.959 1.00 33.16 89 LYS A CA 1
ATOM 688 C C . LYS A 1 89 ? 0.519 -47.991 17.048 1.00 33.16 89 LYS A C 1
ATOM 690 O O . LYS A 1 89 ? 0.313 -46.958 17.676 1.00 33.16 89 LYS A O 1
ATOM 695 N N . ALA A 1 90 ? -0.417 -48.648 16.368 1.00 41.59 90 ALA A N 1
ATOM 696 C CA . ALA A 1 90 ? -1.846 -48.398 16.471 1.00 41.59 90 ALA A CA 1
ATOM 697 C C . ALA A 1 90 ? -2.347 -48.767 17.878 1.00 41.59 90 ALA A C 1
ATOM 699 O O . ALA A 1 90 ? -1.909 -49.768 18.448 1.00 41.59 90 ALA A O 1
ATOM 700 N N . MET A 1 91 ? -3.268 -47.968 18.420 1.00 47.09 91 MET A N 1
ATOM 701 C CA . MET A 1 91 ? -3.941 -48.223 19.697 1.00 47.09 91 MET A CA 1
ATOM 702 C C . MET A 1 91 ? -5.432 -47.856 19.587 1.00 47.09 91 MET A C 1
ATOM 704 O O . MET A 1 91 ? -5.761 -46.936 18.835 1.00 47.09 91 MET A O 1
ATOM 708 N N . PRO A 1 92 ? -6.334 -48.579 20.274 1.00 50.03 92 PRO A N 1
ATOM 709 C CA . PRO A 1 92 ? -7.760 -48.588 19.959 1.00 50.03 92 PRO A CA 1
ATOM 710 C C . PRO A 1 92 ? -8.594 -47.718 20.931 1.00 50.03 92 PRO A C 1
ATOM 712 O O . PRO A 1 92 ? -8.098 -47.299 21.974 1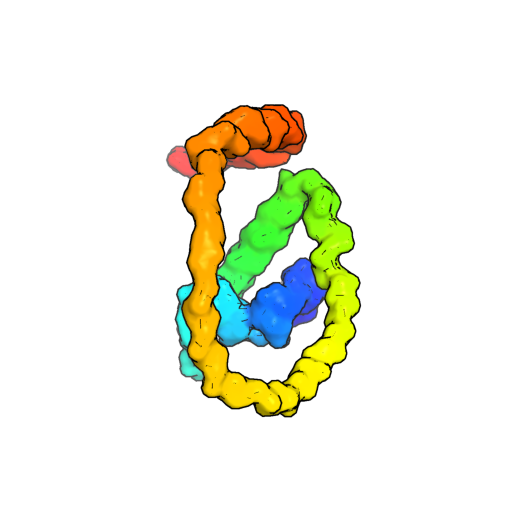.00 50.03 92 PRO A O 1
ATOM 715 N N . TYR A 1 93 ? -9.886 -47.553 20.593 1.00 38.88 93 TYR A N 1
ATOM 716 C CA . TYR A 1 93 ? -11.031 -47.070 21.409 1.00 38.88 93 TYR A CA 1
ATOM 717 C C . TYR A 1 93 ? -11.189 -45.541 21.618 1.00 38.88 93 TYR A C 1
ATOM 719 O O . TYR A 1 93 ? -10.210 -44.804 21.550 1.00 38.88 93 TYR A O 1
ATOM 727 N N . PRO A 1 94 ? -12.375 -45.036 22.035 1.00 48.25 94 PRO A N 1
ATOM 728 C CA . PRO A 1 94 ? -13.758 -45.392 21.691 1.00 48.25 94 PRO A CA 1
ATOM 729 C C . PRO A 1 94 ? -14.540 -44.196 21.086 1.00 48.25 94 PRO A C 1
ATOM 731 O O . PRO A 1 94 ? -14.254 -43.025 21.334 1.00 48.25 94 PRO A O 1
ATOM 734 N N . THR A 1 95 ? -15.583 -44.487 20.312 1.00 55.56 95 THR A N 1
ATOM 735 C CA . THR A 1 95 ? -16.495 -43.509 19.697 1.00 55.56 95 THR A CA 1
ATOM 736 C C . THR A 1 95 ? -17.385 -42.847 20.759 1.00 55.56 95 THR A C 1
ATOM 738 O O . THR A 1 95 ? -18.275 -43.486 21.317 1.00 55.56 95 THR A O 1
ATOM 741 N N . GLY A 1 96 ? -17.156 -41.560 21.039 1.00 44.00 96 GLY A N 1
ATOM 742 C CA . GLY A 1 96 ? -17.906 -40.770 22.022 1.00 44.00 96 GLY A CA 1
ATOM 743 C C . GLY A 1 96 ? -18.756 -39.657 21.396 1.00 44.00 96 GLY A C 1
ATOM 744 O O . GLY A 1 96 ? -18.238 -38.615 21.020 1.00 44.00 96 GLY A O 1
ATOM 745 N N . SER A 1 97 ? -20.072 -39.889 21.327 1.00 55.50 97 SER A N 1
ATOM 746 C CA . SER A 1 97 ? -21.175 -38.913 21.449 1.00 55.50 97 SER A CA 1
ATOM 747 C C . SER A 1 97 ? -21.033 -37.530 20.767 1.00 55.50 97 SER A C 1
ATOM 749 O O . SER A 1 97 ? -20.770 -36.506 21.404 1.00 55.50 97 SER A O 1
ATOM 751 N N . LEU A 1 98 ? -21.403 -37.472 19.484 1.00 56.09 98 LEU A N 1
ATOM 752 C CA . LEU A 1 98 ? -21.730 -36.250 18.740 1.00 56.09 98 LEU A CA 1
ATOM 753 C C . LEU A 1 98 ? -23.126 -35.744 19.147 1.00 56.09 98 LEU A C 1
ATOM 755 O O . LEU A 1 98 ? -24.111 -35.987 18.455 1.00 56.09 98 LEU A O 1
ATOM 759 N N . ARG A 1 99 ? -23.255 -35.078 20.302 1.00 52.53 99 ARG A N 1
ATOM 760 C CA . ARG A 1 99 ? -24.515 -34.395 20.655 1.00 52.53 99 ARG A CA 1
ATOM 761 C C . ARG A 1 99 ? -24.347 -33.309 21.721 1.00 52.53 99 ARG A C 1
ATOM 763 O O . ARG A 1 99 ? -24.773 -33.511 22.849 1.00 52.53 99 ARG A O 1
ATOM 770 N N . LYS A 1 100 ? -23.752 -32.159 21.362 1.00 56.38 100 LYS A N 1
ATOM 771 C CA . LYS A 1 100 ? -24.020 -30.820 21.959 1.00 56.38 100 LYS A CA 1
ATOM 772 C C . LYS A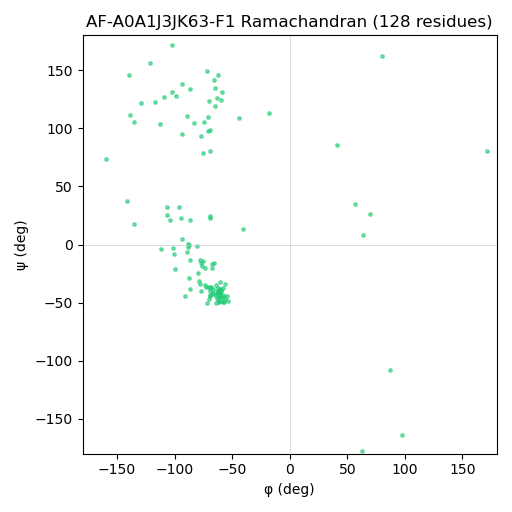 1 100 ? -23.024 -29.762 21.466 1.00 56.38 100 LYS A C 1
ATOM 774 O O . LYS A 1 100 ? -22.076 -29.418 22.156 1.00 56.38 100 LYS A O 1
ATOM 779 N N . VAL A 1 101 ? -23.248 -29.218 20.267 1.00 56.22 101 VAL A N 1
ATOM 780 C CA . VAL A 1 101 ? -22.509 -28.024 19.791 1.00 56.22 101 VAL A CA 1
ATOM 781 C C . VAL A 1 101 ? -23.433 -26.982 19.133 1.00 56.22 101 VAL A C 1
ATOM 783 O O . VAL A 1 101 ? -22.972 -26.114 18.405 1.00 56.22 101 VAL A O 1
ATOM 786 N N . SER A 1 102 ? -24.753 -27.044 19.361 1.00 57.62 102 SER A N 1
ATOM 787 C CA . SER A 1 102 ? -25.722 -26.185 18.647 1.00 57.62 102 SER A CA 1
ATOM 788 C C . SER A 1 102 ? -26.199 -24.952 19.437 1.00 57.62 102 SER A C 1
ATOM 790 O O . SER A 1 102 ? -26.614 -23.965 18.835 1.00 57.62 102 SER A O 1
ATOM 792 N N . GLU A 1 103 ? -26.090 -24.938 20.769 1.00 50.41 103 GLU A N 1
ATOM 793 C CA . GLU A 1 103 ? -26.632 -23.833 21.586 1.00 50.41 103 GLU A CA 1
ATOM 794 C C . GLU A 1 103 ? -25.663 -22.653 21.769 1.00 50.41 103 GLU A C 1
ATOM 796 O O . GLU A 1 103 ? -26.100 -21.503 21.814 1.00 50.41 103 GLU A O 1
ATOM 801 N N . ASN A 1 104 ? -24.345 -22.882 21.753 1.00 55.78 104 ASN A N 1
ATOM 802 C CA . ASN A 1 104 ? -23.365 -21.808 21.976 1.00 55.78 104 ASN A CA 1
ATOM 803 C C . ASN A 1 104 ? -23.165 -20.859 20.783 1.00 55.78 104 ASN A C 1
ATOM 805 O O . ASN A 1 104 ? -22.607 -19.778 20.961 1.00 55.78 104 ASN A O 1
ATOM 809 N N . VAL A 1 105 ? -23.628 -21.213 19.580 1.00 55.00 105 VAL A N 1
ATOM 810 C CA . VAL A 1 105 ? -23.451 -20.358 18.391 1.00 55.00 105 VAL A CA 1
ATOM 811 C C . VAL A 1 105 ? -24.386 -19.143 18.441 1.00 55.00 105 VAL A C 1
ATOM 813 O O . VAL A 1 1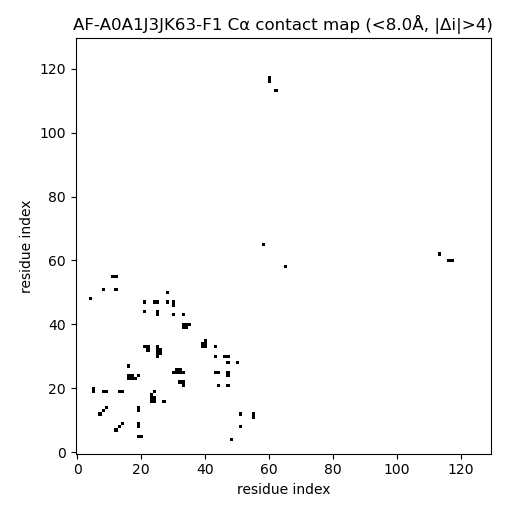05 ? -24.004 -18.041 18.052 1.00 55.00 105 VAL A O 1
ATOM 816 N N . LYS A 1 106 ? -25.596 -19.307 18.993 1.00 52.94 106 LYS A N 1
ATOM 817 C CA . LYS A 1 106 ? -26.609 -18.240 19.040 1.00 52.94 106 LYS A CA 1
ATOM 818 C C . LYS A 1 106 ? -26.219 -17.108 19.997 1.00 52.94 106 LYS A C 1
ATOM 820 O O . LYS A 1 106 ? -26.416 -15.947 19.658 1.00 52.94 106 LYS A O 1
ATOM 825 N N . ASN A 1 107 ? -25.591 -17.435 21.131 1.00 53.94 107 ASN A N 1
ATOM 826 C CA . ASN A 1 107 ? -25.121 -16.448 22.116 1.00 53.94 107 ASN A CA 1
ATOM 827 C C . ASN A 1 107 ? -23.872 -15.666 21.677 1.00 53.94 107 ASN A C 1
ATOM 829 O O . ASN A 1 107 ? -23.613 -14.585 22.202 1.00 53.94 107 ASN A O 1
ATOM 833 N N . LEU A 1 108 ? -23.103 -16.181 20.712 1.00 57.31 108 LEU A N 1
ATOM 834 C CA . LEU A 1 108 ? -22.009 -15.426 20.093 1.00 57.31 108 LEU A CA 1
ATOM 835 C C . LEU A 1 108 ? -22.528 -14.428 19.050 1.00 57.31 108 LEU A C 1
ATOM 837 O O . LEU A 1 108 ? -21.949 -13.357 18.890 1.00 57.31 108 LEU A O 1
ATOM 841 N N . LEU A 1 109 ? -23.638 -14.750 18.379 1.00 51.50 109 LEU A N 1
ATOM 842 C CA . LEU A 1 109 ? -24.205 -13.914 17.320 1.00 51.50 109 LEU A CA 1
ATOM 843 C C . LEU A 1 109 ? -24.981 -12.705 17.873 1.00 51.50 109 LEU A C 1
ATOM 845 O O . LEU A 1 109 ? -24.943 -11.624 17.290 1.00 51.50 109 LEU A O 1
ATOM 849 N N . SER A 1 110 ? -25.639 -12.853 19.025 1.00 52.31 110 SER A N 1
ATOM 850 C CA . SER A 1 110 ? -26.429 -11.788 19.662 1.00 52.31 110 SER A CA 1
ATOM 851 C C . SER A 1 110 ? -25.592 -10.723 20.382 1.00 52.31 110 SER A C 1
ATOM 853 O O . SER A 1 110 ? -26.087 -9.627 20.629 1.00 52.31 110 SER A O 1
ATOM 855 N N . LYS A 1 111 ? -24.307 -10.982 20.667 1.00 50.44 111 LYS A N 1
ATOM 856 C CA . LYS A 1 111 ? -23.428 -10.043 21.393 1.00 50.44 111 LYS A CA 1
ATOM 857 C C . LYS A 1 111 ? -22.698 -9.028 20.497 1.00 50.44 111 LYS A C 1
ATOM 859 O O . LYS A 1 111 ? -21.981 -8.173 21.006 1.00 50.44 111 LYS A O 1
ATOM 864 N N . ALA A 1 112 ? -22.913 -9.073 19.180 1.00 50.22 112 ALA A N 1
ATOM 865 C CA . ALA A 1 112 ? -22.351 -8.127 18.209 1.00 50.22 112 ALA A CA 1
ATOM 866 C C . ALA A 1 112 ? -23.206 -6.848 18.012 1.00 50.22 112 ALA A C 1
ATOM 868 O O . ALA A 1 112 ? -23.077 -6.155 17.004 1.00 50.22 112 ALA A O 1
ATOM 869 N N . GLN A 1 113 ? -24.067 -6.498 18.977 1.00 49.09 113 GLN A N 1
ATOM 870 C CA . GLN A 1 113 ? -24.948 -5.312 18.971 1.00 49.09 113 GLN A CA 1
ATOM 871 C C . GLN A 1 113 ? -24.221 -3.948 19.103 1.00 49.09 113 GLN A C 1
ATOM 873 O O . GLN A 1 113 ? -24.828 -2.950 19.474 1.00 49.09 113 GLN A O 1
ATOM 878 N N . GLY A 1 114 ? -22.936 -3.867 18.747 1.00 50.53 114 GLY A N 1
ATOM 879 C CA . GLY A 1 114 ? -22.140 -2.632 18.701 1.00 50.53 114 GLY A CA 1
ATOM 880 C C . GLY A 1 114 ? -21.850 -2.131 17.281 1.00 50.53 114 GLY A C 1
ATOM 8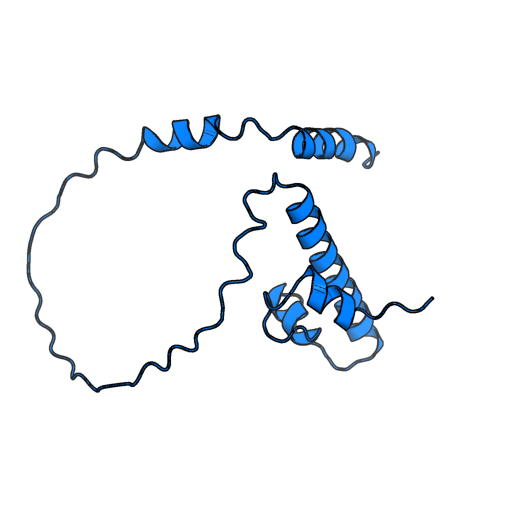81 O O . GLY A 1 114 ? -20.828 -1.496 17.060 1.00 50.53 114 GLY A O 1
ATOM 882 N N . ASN A 1 115 ? -22.691 -2.459 16.295 1.00 56.75 115 ASN A N 1
ATOM 883 C CA . ASN A 1 115 ? -22.362 -2.323 14.868 1.00 56.75 115 ASN A CA 1
ATOM 884 C C . ASN A 1 115 ? -22.827 -0.998 14.217 1.00 56.75 115 ASN A C 1
ATOM 886 O O . ASN A 1 115 ? -23.038 -0.945 13.006 1.00 56.75 115 ASN A O 1
ATOM 890 N N . GLN A 1 116 ? -23.036 0.069 15.001 1.00 60.28 116 GLN A N 1
ATOM 891 C CA . GLN A 1 116 ? -23.629 1.331 14.517 1.00 60.28 116 GLN A CA 1
ATOM 892 C C . GLN A 1 116 ? -22.829 1.966 13.364 1.00 60.28 116 GLN A C 1
ATOM 894 O O . GLN A 1 116 ? -23.422 2.452 12.400 1.00 60.28 116 GLN A O 1
ATOM 899 N N . THR A 1 117 ? -21.498 1.889 13.410 1.00 59.53 117 THR A N 1
ATOM 900 C CA . THR A 1 117 ? -20.603 2.462 12.392 1.00 59.53 117 THR A CA 1
ATOM 901 C C . THR A 1 117 ? -20.680 1.713 11.058 1.00 59.53 117 THR A C 1
ATOM 903 O O . THR A 1 117 ? -20.811 2.335 10.005 1.00 59.53 117 THR A O 1
ATOM 906 N N . ILE A 1 118 ? -20.694 0.375 11.091 1.00 62.84 118 ILE A N 1
ATOM 907 C CA . ILE A 1 118 ? -20.826 -0.462 9.887 1.00 62.84 118 ILE A CA 1
ATOM 908 C C . ILE A 1 118 ? -22.230 -0.330 9.285 1.00 62.84 118 ILE A C 1
ATOM 910 O O . ILE A 1 118 ? -22.375 -0.220 8.071 1.00 62.84 118 ILE A O 1
ATOM 914 N N . GLN A 1 119 ? -23.269 -0.272 10.123 1.00 68.12 119 GLN A N 1
ATOM 915 C CA . GLN A 1 119 ? -24.645 -0.052 9.669 1.00 68.12 119 GLN A CA 1
ATOM 916 C C . GLN A 1 119 ? -24.809 1.313 8.987 1.00 68.12 119 GLN A C 1
ATOM 918 O O . GLN A 1 119 ? -25.527 1.421 7.995 1.00 68.12 119 GLN A O 1
ATOM 923 N N . SER A 1 120 ? -24.131 2.348 9.490 1.00 67.00 120 SER A N 1
ATOM 924 C CA . SER A 1 120 ? -24.086 3.664 8.849 1.00 67.00 120 SER A CA 1
ATOM 925 C C . SER A 1 120 ? -23.404 3.592 7.476 1.00 67.00 120 SER A C 1
ATOM 927 O O . SER A 1 120 ? -23.995 3.983 6.471 1.00 67.00 120 SER A O 1
ATOM 929 N N . LEU A 1 121 ? -22.214 2.986 7.393 1.00 66.69 121 LEU A N 1
ATOM 930 C CA . LEU A 1 121 ? -21.475 2.832 6.134 1.00 66.69 121 LEU A CA 1
ATOM 931 C C . LEU A 1 121 ? -22.283 2.077 5.063 1.00 66.69 121 LEU A C 1
ATOM 933 O O . LEU A 1 121 ? -22.341 2.513 3.914 1.00 66.69 121 LEU A O 1
ATOM 937 N N . ILE A 1 122 ? -22.956 0.985 5.441 1.00 70.06 122 ILE A N 1
ATOM 938 C CA . ILE A 1 122 ? -23.807 0.205 4.529 1.00 70.06 122 ILE A CA 1
ATOM 939 C C . ILE A 1 122 ? -24.981 1.055 4.026 1.00 70.06 122 ILE A C 1
ATOM 941 O O . ILE A 1 122 ? -25.216 1.110 2.819 1.00 70.06 122 ILE A O 1
ATOM 945 N N . LYS A 1 123 ? -25.671 1.787 4.912 1.00 70.12 123 LYS A N 1
ATOM 946 C CA . LYS A 1 123 ? -26.784 2.676 4.528 1.00 70.12 123 LYS A CA 1
ATOM 947 C C . LYS A 1 123 ? -26.354 3.764 3.545 1.00 70.12 123 LYS A C 1
ATOM 949 O O . LYS A 1 123 ? -27.092 4.059 2.610 1.00 70.12 123 LYS A O 1
ATOM 954 N N . HIS A 1 124 ? -25.167 4.336 3.735 1.00 63.19 124 HIS A N 1
ATOM 955 C CA . HIS A 1 124 ? -24.652 5.390 2.862 1.00 63.19 124 HIS A CA 1
ATOM 956 C C . HIS A 1 124 ? -24.056 4.856 1.548 1.00 63.19 124 HIS A C 1
ATOM 958 O O . HIS A 1 124 ? -24.071 5.571 0.549 1.00 63.19 124 HIS A O 1
ATOM 964 N N . SER A 1 125 ? -23.601 3.597 1.499 1.00 63.06 125 SER A N 1
ATOM 965 C CA . SER A 1 125 ? -23.021 2.996 0.285 1.00 63.06 125 SER A CA 1
ATOM 966 C C . SER A 1 125 ? -24.014 2.877 -0.880 1.00 63.06 125 SER A C 1
ATOM 968 O O . SER A 1 125 ? -23.649 3.110 -2.032 1.00 63.06 125 SER A O 1
ATOM 970 N N . HIS A 1 126 ? -25.294 2.618 -0.590 1.00 61.09 126 HIS A N 1
ATOM 971 C CA . HIS A 1 126 ? -26.347 2.527 -1.606 1.00 61.09 126 HIS A CA 1
ATOM 972 C C . HIS A 1 126 ? -26.658 3.868 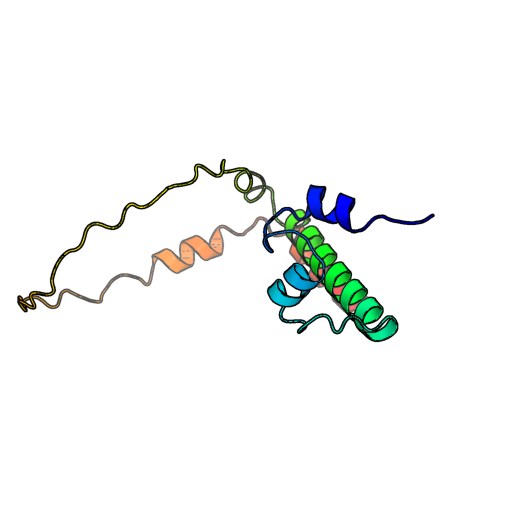-2.289 1.00 61.09 126 HIS A C 1
ATOM 974 O O . HIS A 1 126 ? -27.240 3.880 -3.370 1.00 61.09 126 HIS A O 1
ATOM 980 N N . SER A 1 127 ? -26.246 4.997 -1.703 1.00 62.50 127 SER A N 1
ATOM 981 C CA . SER A 1 127 ? -26.457 6.325 -2.286 1.00 62.50 127 SER A CA 1
ATOM 982 C C . SER A 1 127 ? -25.478 6.665 -3.419 1.00 62.50 127 SER A C 1
ATOM 984 O O . SER A 1 127 ? -25.707 7.649 -4.117 1.00 62.50 127 SER A O 1
ATOM 986 N N . LEU A 1 128 ? -24.390 5.901 -3.591 1.00 53.84 128 LEU A N 1
ATOM 987 C CA . LEU A 1 128 ? -23.310 6.197 -4.547 1.00 53.84 128 LEU A CA 1
ATOM 988 C C . LEU A 1 128 ? -23.372 5.362 -5.839 1.00 53.84 128 LEU A C 1
ATOM 990 O O . LEU A 1 128 ? -22.552 5.567 -6.728 1.00 53.84 128 LEU A O 1
ATOM 994 N N . LEU A 1 129 ? -24.323 4.428 -5.948 1.00 55.09 129 LEU A N 1
ATOM 995 C CA . LEU A 1 129 ? -24.497 3.530 -7.102 1.00 55.09 129 LEU A CA 1
ATOM 996 C C . LEU A 1 129 ? -25.708 3.904 -7.978 1.00 55.09 129 LEU A C 1
ATOM 998 O O . LEU A 1 129 ? -26.350 3.018 -8.540 1.00 55.09 129 LEU A O 1
ATOM 1002 N N . ARG A 1 130 ? -26.047 5.194 -8.070 1.00 46.91 130 ARG A N 1
ATOM 1003 C CA . ARG A 1 130 ? -27.117 5.677 -8.953 1.00 46.91 130 ARG A CA 1
ATOM 1004 C C . ARG A 1 130 ? -26.572 6.180 -10.280 1.00 46.91 130 ARG A C 1
ATOM 1006 O O . ARG A 1 130 ? -25.564 6.916 -10.242 1.00 46.91 130 ARG A O 1
#

Nearest PDB structures (foldseek):
  5x3x-assembly2_q  TM=4.310E-01  e=8.394E+00  Rhodobacter capsulatus

pLDDT: mean 70.43, std 20.61, range [33.16, 96.56]

InterPro domains:
  IPR012337 Ribonuclease H-like superfamily [SSF53098] (15-76)
  IPR013520 Ribonuclease H-like domain [PF00929] (2-49)

Mean predicted aligned error: 17.85 Å

Radius of gyration: 23.2 Å; Cα contacts (8 Å, |Δi|>4): 51; chains: 1; bounding box: 44×65×38 Å

Foldseek 3Di:
DDDDPQVVCCVQVNCPQHPSDLQSLCVVVVVDGQPPDVPVNVVSSVVSVVVSVVVSVVVVLDPCPPVPPPPPPPPPDPDDDDDDDDDDDDDDDDDDDPDDDPPVVVVVVVVPVPNPSVVVVVVVVVVVPD

Secondary structure (DSSP, 8-state):
----HHHHHHHHTGGGGSS--HHHHHHHHT-----S-HHHHHHHHHHHHHHHHHHHHHHHHS-STTTTSS-------------------------------SSHHHHHHTT----HHHHHHHHHHGGG--

Solvent-accessible surface area (backbone atoms only — not comparable to full-atom values): 8770 Å² total; per-residue (Å²): 138,89,80,66,62,59,64,52,41,53,72,73,65,40,62,83,42,56,83,67,42,67,55,39,40,22,49,65,72,67,74,50,78,72,75,89,37,76,67,67,37,50,54,49,50,52,52,42,50,53,50,52,52,49,52,54,50,54,55,70,61,46,78,75,82,74,74,84,71,82,80,72,74,84,73,82,76,83,77,81,87,78,91,78,83,92,75,93,77,90,82,85,89,79,94,77,81,95,80,87,79,74,72,69,58,58,67,61,64,68,70,61,82,79,47,65,62,56,55,48,53,57,66,55,54,69,71,73,77,119